Protein AF-A0AA50HU57-F1 (afdb_monomer)

Mean predicted aligned error: 13.04 Å

Radius of gyration: 16.57 Å; Cα contacts (8 Å, |Δi|>4): 62; chains: 1; bounding box: 44×21×51 Å

Solvent-accessible surface area (backbone atoms only — not comparable to full-atom values): 4452 Å² total; per-residue (Å²): 137,81,84,85,73,82,67,69,57,72,42,79,40,78,41,40,38,73,67,37,48,51,52,45,52,56,41,41,75,73,63,35,46,65,46,79,44,57,92,58,98,63,80,42,83,62,75,68,98,71,74,103,54,78,73,61,71,88,64,60,82,75,88,82,67,131

Foldseek 3Di:
DDDDPPPQAEEEFEALEPVRVVVQVVSVVVRHNYDYDYPDPDGYFDDDPDDDDGPPPVDDPDPPPD

Sequence (66 aa):
MVPSNAESQSVVVIGAGIGGLTTAALLAQQGYQVKVYEQAAMVGVVHPPFGDGVLFSMWGPPRWRA

Nearest PDB structures (foldseek):
  4fwj-assembly1_A  TM=8.794E-01  e=2.238E-01  Homo sapiens
  3abu-assembly1_A  TM=7.491E-01  e=1.390E-01  Homo sapiens
  6nr5-assembly1_A  TM=7.371E-01  e=1.825E-01  Homo sapiens
  6kgq-assembly1_A  TM=7.281E-01  e=3.858E-01  Homo sapiens
  6pr0-assembly1_A  TM=7.251E-01  e=7.620E-01  Salmonella enterica subsp. enterica serovar Typhimurium

Structure (mmCIF, N/CA/C/O backbone):
data_AF-A0AA50HU57-F1
#
_entry.id   AF-A0AA50HU57-F1
#
loop_
_atom_site.group_PDB
_atom_site.id
_atom_site.type_symbol
_atom_site.label_atom_id
_atom_site.label_alt_id
_atom_site.label_comp_id
_atom_site.label_asym_id
_atom_site.label_entity_id
_atom_site.label_seq_id
_atom_site.pdbx_PDB_ins_code
_atom_site.Cartn_x
_atom_site.Cartn_y
_atom_site.Cartn_z
_atom_site.occupancy
_atom_site.B_iso_or_equiv
_atom_site.auth_seq_id
_atom_site.auth_comp_id
_atom_site.auth_asym_id
_atom_site.auth_atom_id
_atom_site.pdbx_PDB_model_num
ATOM 1 N N . MET A 1 1 ? -13.180 14.211 17.535 1.00 39.72 1 MET A N 1
ATOM 2 C CA . MET A 1 1 ? -14.362 13.331 17.412 1.00 39.72 1 MET A CA 1
ATOM 3 C C . MET A 1 1 ? -14.353 12.779 15.995 1.00 39.72 1 MET A C 1
ATOM 5 O O . MET A 1 1 ? -14.559 13.549 15.069 1.00 39.72 1 MET A O 1
ATOM 9 N N . VAL A 1 2 ? -13.973 11.512 15.815 1.00 54.97 2 VAL A N 1
ATOM 10 C CA . VAL A 1 2 ? -13.965 10.843 14.500 1.00 54.97 2 VAL A CA 1
ATOM 11 C C . VAL A 1 2 ? -15.344 10.195 14.311 1.00 54.97 2 VAL A C 1
ATOM 13 O O . VAL A 1 2 ? -15.830 9.591 15.269 1.00 54.97 2 VAL A O 1
ATOM 16 N N . PRO A 1 3 ? -16.015 10.363 13.157 1.00 51.81 3 PRO A N 1
ATOM 17 C CA . PRO A 1 3 ? -17.366 9.849 12.950 1.00 51.81 3 PRO A CA 1
ATOM 18 C C . PRO A 1 3 ? -17.409 8.313 12.993 1.00 51.81 3 PRO A C 1
ATOM 20 O O . PRO A 1 3 ? -16.534 7.631 12.469 1.00 51.81 3 PRO A O 1
ATOM 23 N N . SER A 1 4 ? -18.455 7.782 13.626 1.00 54.91 4 SER A N 1
ATOM 24 C CA . SER A 1 4 ? -18.660 6.378 14.006 1.00 54.91 4 SER A CA 1
ATOM 25 C C . SER A 1 4 ? -19.361 5.522 12.942 1.00 54.91 4 SER A C 1
ATOM 27 O O . SER A 1 4 ? -20.107 4.606 13.285 1.00 54.91 4 SER A O 1
ATOM 29 N N . ASN A 1 5 ? -19.141 5.789 11.652 1.00 51.66 5 ASN A N 1
ATOM 30 C CA . ASN A 1 5 ? -19.644 4.914 10.588 1.00 51.66 5 ASN A CA 1
ATOM 31 C C . ASN A 1 5 ? -18.600 3.828 10.286 1.00 51.66 5 ASN A C 1
ATOM 33 O O . ASN A 1 5 ? -17.842 3.920 9.324 1.00 51.66 5 ASN A O 1
ATOM 37 N N . ALA A 1 6 ? -18.515 2.853 11.192 1.00 50.84 6 ALA A N 1
ATOM 38 C CA . ALA A 1 6 ? -17.489 1.814 11.270 1.00 50.84 6 ALA A CA 1
ATOM 39 C C . ALA A 1 6 ? -17.656 0.681 10.238 1.00 50.84 6 ALA A C 1
ATOM 41 O O . ALA A 1 6 ? -17.488 -0.488 10.564 1.00 50.84 6 ALA A O 1
ATOM 42 N N . GLU A 1 7 ? -17.935 1.017 8.983 1.00 57.72 7 GLU A N 1
ATOM 43 C CA . GLU A 1 7 ? -17.512 0.153 7.885 1.00 57.72 7 GLU A CA 1
ATOM 44 C C . GLU A 1 7 ? -16.071 0.570 7.604 1.00 57.72 7 GLU A C 1
ATOM 46 O O . GLU A 1 7 ? -15.851 1.658 7.070 1.00 57.72 7 GLU A O 1
ATOM 51 N N . SER A 1 8 ? -15.079 -0.209 8.045 1.00 61.41 8 SER A N 1
ATOM 52 C CA . SER A 1 8 ? -13.667 0.060 7.751 1.00 61.41 8 SER A CA 1
ATOM 53 C C . SER A 1 8 ? -13.491 0.192 6.237 1.00 61.41 8 SER A C 1
ATOM 55 O O . SER A 1 8 ? -13.404 -0.808 5.523 1.00 61.41 8 SER A O 1
ATOM 57 N N . GLN A 1 9 ? -13.497 1.430 5.736 1.00 76.44 9 GLN A N 1
ATOM 58 C CA . GLN A 1 9 ? -13.469 1.712 4.307 1.00 76.44 9 GLN A CA 1
ATOM 59 C C . GLN A 1 9 ? -12.190 1.089 3.741 1.00 76.44 9 GLN A C 1
ATOM 61 O O . GLN A 1 9 ? -11.076 1.394 4.176 1.00 76.44 9 GLN A O 1
ATOM 66 N N . SER A 1 10 ? -12.367 0.145 2.822 1.00 88.31 10 SER A N 1
ATOM 67 C CA . SER A 1 10 ? -11.256 -0.549 2.183 1.00 88.31 10 SER A CA 1
ATOM 68 C C . SER A 1 10 ? -10.717 0.318 1.052 1.00 88.31 10 SER A C 1
ATOM 70 O O . SER A 1 10 ? -11.468 0.715 0.163 1.00 88.31 10 SER A O 1
ATOM 72 N N . VAL A 1 11 ? -9.419 0.609 1.080 1.00 91.88 11 VAL A N 1
ATOM 73 C CA . VAL A 1 11 ? -8.739 1.445 0.089 1.00 91.88 11 VAL A CA 1
ATOM 74 C C . VAL A 1 11 ? -7.760 0.603 -0.713 1.00 91.88 11 VAL A C 1
ATOM 76 O O . VAL A 1 11 ? -6.976 -0.168 -0.161 1.00 91.88 11 VAL A O 1
ATOM 79 N N . VAL A 1 12 ? -7.781 0.774 -2.032 1.00 94.25 12 VAL A N 1
ATOM 80 C CA . VAL A 1 12 ? -6.813 0.159 -2.939 1.00 94.25 12 VAL A CA 1
ATOM 81 C C . VAL A 1 12 ? -5.884 1.235 -3.487 1.00 94.25 12 VAL A C 1
ATOM 83 O O . VAL A 1 12 ? -6.346 2.238 -4.024 1.00 94.25 12 VAL A O 1
ATOM 86 N N . VAL A 1 13 ? -4.576 1.014 -3.371 1.00 93.31 13 VAL A N 1
ATOM 87 C CA . VAL A 1 13 ? -3.532 1.871 -3.943 1.00 93.31 13 VAL A CA 1
ATOM 88 C C . VAL A 1 13 ? -2.864 1.123 -5.092 1.00 93.31 13 VAL A C 1
ATOM 90 O O . VAL A 1 13 ? -2.432 -0.015 -4.922 1.00 93.31 13 VAL A O 1
ATOM 93 N N . ILE A 1 14 ? -2.781 1.752 -6.264 1.00 93.62 14 ILE A N 1
ATOM 94 C CA . ILE A 1 14 ? -2.128 1.190 -7.452 1.00 93.62 14 ILE A CA 1
ATOM 95 C C . ILE A 1 14 ? -0.807 1.933 -7.669 1.00 93.62 14 ILE A C 1
ATOM 97 O O . ILE A 1 14 ? -0.801 3.155 -7.812 1.00 93.62 14 ILE A O 1
ATOM 101 N N . GLY A 1 15 ? 0.293 1.186 -7.698 1.00 89.06 15 GLY A N 1
ATOM 102 C CA . GLY A 1 15 ? 1.661 1.687 -7.748 1.00 89.06 15 GLY A CA 1
ATOM 103 C C . GLY A 1 15 ? 2.298 1.742 -6.358 1.00 89.06 15 GLY A C 1
ATOM 104 O O . GLY A 1 15 ? 1.858 2.496 -5.494 1.00 89.06 15 GLY A O 1
ATOM 105 N N . ALA A 1 16 ? 3.373 0.985 -6.146 1.00 88.75 16 ALA A N 1
ATOM 106 C CA . ALA A 1 16 ? 4.171 0.954 -4.921 1.00 88.75 16 ALA A CA 1
ATOM 107 C C . ALA A 1 16 ? 5.495 1.728 -5.072 1.00 88.75 16 ALA A C 1
ATOM 109 O O . ALA A 1 16 ? 6.523 1.374 -4.494 1.00 88.75 16 ALA A O 1
ATOM 110 N N . GLY A 1 17 ? 5.465 2.816 -5.846 1.00 87.06 17 GLY A N 1
ATOM 111 C CA . GLY A 1 17 ? 6.487 3.860 -5.795 1.00 87.06 17 GLY A CA 1
ATOM 112 C C . GLY A 1 17 ? 6.398 4.681 -4.501 1.00 87.06 17 GLY A C 1
ATOM 113 O O . GLY A 1 17 ? 5.519 4.463 -3.665 1.00 87.06 17 GLY A O 1
ATOM 114 N N . ILE A 1 18 ? 7.280 5.675 -4.345 1.00 90.88 18 ILE A N 1
ATOM 115 C CA . ILE A 1 18 ? 7.360 6.476 -3.110 1.00 90.88 18 ILE A CA 1
ATOM 116 C C . ILE A 1 18 ? 6.025 7.141 -2.743 1.00 90.88 18 ILE A C 1
ATOM 118 O O . ILE A 1 18 ? 5.587 7.033 -1.605 1.00 90.88 18 ILE A O 1
ATOM 122 N N . GLY A 1 19 ? 5.324 7.732 -3.717 1.00 91.62 19 GLY A N 1
ATOM 123 C CA . GLY A 1 19 ? 4.017 8.350 -3.483 1.00 91.62 19 GLY A CA 1
ATOM 124 C C . GLY A 1 19 ? 2.956 7.343 -3.034 1.00 91.62 19 GLY A C 1
ATOM 125 O O . GLY A 1 19 ? 2.274 7.579 -2.043 1.00 91.62 19 GLY A O 1
ATOM 126 N N . GLY A 1 20 ? 2.860 6.193 -3.707 1.00 92.38 20 GLY A N 1
ATOM 127 C CA . GLY A 1 20 ? 1.861 5.172 -3.388 1.00 92.38 20 GLY A CA 1
ATOM 128 C C . GLY A 1 20 ? 2.068 4.536 -2.014 1.00 92.38 20 GLY A C 1
ATOM 129 O O . GLY A 1 20 ? 1.112 4.392 -1.252 1.00 92.38 20 GLY A O 1
ATOM 130 N N . LEU A 1 21 ? 3.317 4.241 -1.638 1.00 93.25 21 LEU A N 1
ATOM 131 C CA . LEU A 1 21 ? 3.631 3.735 -0.298 1.00 93.25 21 LEU A CA 1
ATOM 132 C C . LEU A 1 21 ? 3.368 4.777 0.793 1.00 93.25 21 LEU A C 1
ATOM 134 O O . LEU A 1 21 ? 2.822 4.429 1.840 1.00 93.25 21 LEU A O 1
ATOM 138 N N . THR A 1 22 ? 3.697 6.050 0.555 1.00 94.88 22 THR A N 1
ATOM 139 C CA . THR A 1 22 ? 3.382 7.128 1.503 1.00 94.88 22 THR A CA 1
ATOM 140 C C . THR A 1 22 ? 1.874 7.279 1.687 1.00 94.88 22 THR A C 1
ATOM 142 O O . THR A 1 22 ? 1.404 7.343 2.824 1.00 94.88 22 THR A O 1
ATOM 145 N N . THR A 1 23 ? 1.098 7.273 0.601 1.00 94.44 23 THR A N 1
ATOM 146 C CA . THR A 1 23 ? -0.369 7.312 0.666 1.00 94.44 23 THR A CA 1
ATOM 147 C C . THR A 1 23 ? -0.920 6.118 1.442 1.00 94.44 23 THR A C 1
ATOM 149 O O . THR A 1 23 ? -1.744 6.303 2.337 1.00 94.44 23 THR A O 1
ATOM 152 N N . ALA A 1 24 ? -0.431 4.908 1.162 1.00 94.19 24 ALA A N 1
ATOM 153 C CA . ALA A 1 24 ? -0.863 3.706 1.864 1.00 94.19 24 ALA A CA 1
ATOM 154 C C . ALA A 1 24 ? -0.554 3.762 3.368 1.00 94.19 24 ALA A C 1
ATOM 156 O O . ALA A 1 24 ? -1.408 3.417 4.182 1.00 94.19 24 ALA A O 1
ATOM 157 N N . ALA A 1 25 ? 0.633 4.246 3.741 1.00 93.06 25 ALA A N 1
ATOM 158 C CA . ALA A 1 25 ? 1.039 4.383 5.136 1.00 93.06 25 ALA A CA 1
ATOM 159 C C . ALA A 1 25 ? 0.170 5.395 5.897 1.00 93.06 25 ALA A C 1
ATOM 161 O O . ALA A 1 25 ? -0.270 5.105 7.010 1.00 93.06 25 ALA A O 1
ATOM 162 N N . LEU A 1 26 ? -0.117 6.556 5.300 1.00 94.69 26 LEU A N 1
ATOM 163 C CA . LEU A 1 26 ? -0.968 7.577 5.921 1.00 94.69 26 LEU A CA 1
ATOM 164 C C . LEU A 1 26 ? -2.405 7.079 6.111 1.00 94.69 26 LEU A C 1
ATOM 166 O O . LEU A 1 26 ? -2.990 7.276 7.173 1.00 94.69 26 LEU A O 1
ATOM 170 N N . LEU A 1 27 ? -2.956 6.386 5.115 1.00 91.62 27 LEU A N 1
ATOM 171 C CA . LEU A 1 27 ? -4.296 5.807 5.203 1.00 91.62 27 LEU A CA 1
ATOM 172 C C . LEU A 1 27 ? -4.362 4.676 6.239 1.00 91.62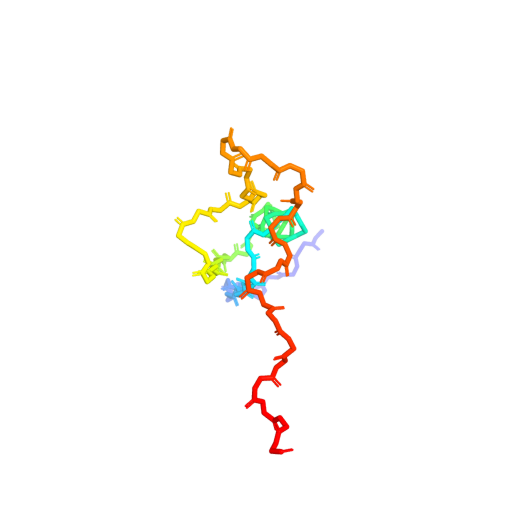 27 LEU A C 1
ATOM 174 O O . LEU A 1 27 ? -5.304 4.616 7.027 1.00 91.62 27 LEU A O 1
ATOM 178 N N . ALA A 1 28 ? -3.342 3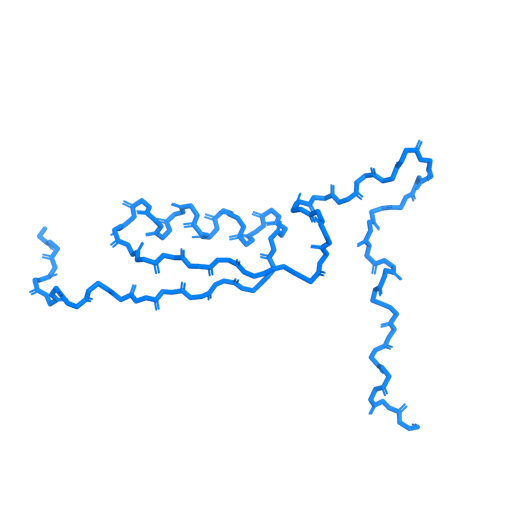.821 6.312 1.00 89.62 28 ALA A N 1
ATOM 179 C CA . ALA A 1 28 ? -3.271 2.787 7.341 1.00 89.62 28 ALA A CA 1
ATOM 180 C C . ALA A 1 28 ? -3.208 3.396 8.756 1.00 89.62 28 ALA A C 1
ATOM 182 O O . ALA A 1 28 ? -3.905 2.930 9.656 1.00 89.62 28 ALA A O 1
ATOM 183 N N . GLN A 1 29 ? -2.444 4.480 8.950 1.00 91.12 29 GLN A N 1
ATOM 184 C CA . GLN A 1 29 ? -2.392 5.214 10.226 1.00 91.12 29 GLN A CA 1
ATOM 185 C C . GLN A 1 29 ? -3.737 5.841 10.613 1.00 91.12 29 GLN A C 1
ATOM 187 O O . GLN A 1 29 ? -4.038 5.977 11.796 1.00 91.12 29 GLN A O 1
ATOM 192 N N . GLN A 1 30 ? -4.558 6.203 9.628 1.00 89.81 30 GLN A N 1
ATOM 193 C CA . GLN A 1 30 ? -5.908 6.725 9.842 1.00 89.81 30 GLN A CA 1
ATOM 194 C C . GLN A 1 30 ? -6.956 5.629 10.113 1.00 89.81 30 GLN A C 1
ATOM 196 O O . GLN A 1 30 ? -8.121 5.951 10.338 1.00 89.81 30 GLN A O 1
ATOM 201 N N . GLY A 1 31 ? -6.560 4.350 10.125 1.00 87.38 31 GLY A N 1
ATOM 202 C CA . GLY A 1 31 ? -7.442 3.221 10.435 1.00 87.38 31 GLY A CA 1
ATOM 203 C C . GLY A 1 31 ? -8.168 2.624 9.227 1.00 87.38 31 GLY A C 1
ATOM 204 O O . GLY A 1 31 ? -9.091 1.829 9.407 1.00 87.38 31 GLY A O 1
ATOM 205 N N . TYR A 1 32 ? -7.766 2.976 8.003 1.00 89.12 32 TYR A N 1
ATOM 206 C CA . TYR A 1 32 ? -8.301 2.361 6.787 1.00 89.12 32 TYR A CA 1
ATOM 207 C C . TYR A 1 32 ? -7.660 0.993 6.524 1.00 89.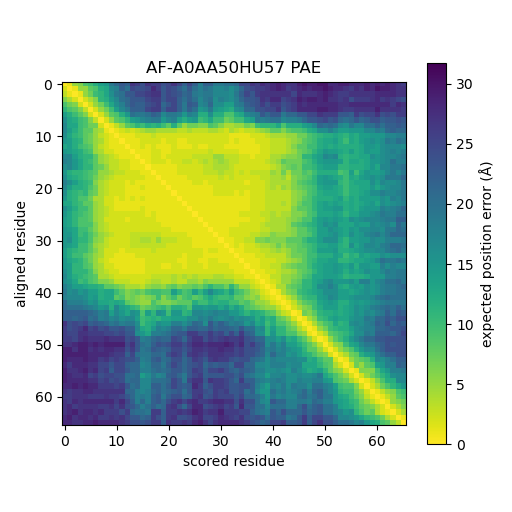12 32 TYR A C 1
ATOM 209 O O . TYR A 1 32 ? -6.469 0.789 6.770 1.00 89.12 32 TYR A O 1
ATOM 217 N N . GLN A 1 33 ? -8.429 0.059 5.954 1.00 90.75 33 GLN A N 1
ATOM 218 C CA . GLN A 1 33 ? -7.864 -1.187 5.431 1.00 90.75 33 GLN A CA 1
ATOM 219 C C . GLN A 1 33 ? -7.288 -0.936 4.040 1.00 90.75 33 GLN A C 1
ATOM 221 O O . GLN A 1 33 ? -8.038 -0.753 3.086 1.00 90.75 33 GLN A O 1
ATOM 226 N N . VAL A 1 34 ? -5.962 -0.921 3.916 1.00 93.00 34 VAL A N 1
ATOM 227 C CA . VAL A 1 34 ? -5.286 -0.572 2.660 1.00 93.00 34 VAL A CA 1
ATOM 228 C C . VAL A 1 34 ? -4.686 -1.803 1.987 1.00 93.00 34 VAL A C 1
ATOM 230 O O . VAL A 1 34 ? -3.980 -2.584 2.625 1.00 93.00 34 VAL A O 1
ATOM 233 N N . LYS A 1 35 ? -4.905 -1.949 0.677 1.00 94.19 35 LYS A N 1
ATOM 234 C CA . LYS A 1 35 ? -4.222 -2.932 -0.172 1.00 94.19 35 LYS A CA 1
ATOM 235 C C . LYS A 1 35 ? -3.460 -2.223 -1.289 1.00 94.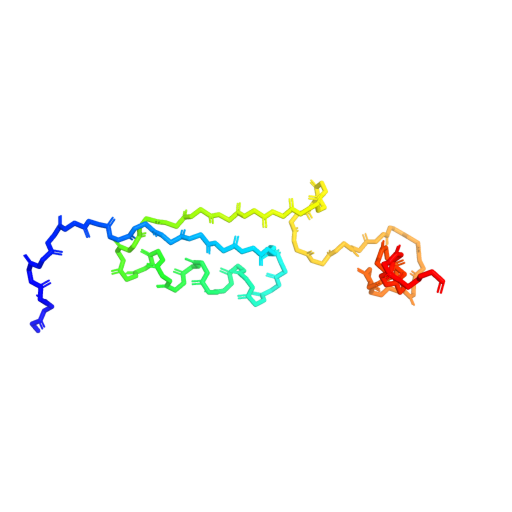19 35 LYS A C 1
ATOM 237 O O . LYS A 1 35 ? -4.041 -1.427 -2.018 1.00 94.19 35 LYS A O 1
ATOM 242 N N . VAL A 1 36 ? -2.171 -2.519 -1.427 1.00 92.12 36 VAL A N 1
ATOM 243 C CA . VAL A 1 36 ? -1.309 -1.938 -2.466 1.00 92.12 36 VAL A CA 1
ATOM 244 C C . VAL A 1 36 ? -1.061 -2.975 -3.558 1.00 92.12 36 VAL A C 1
ATOM 246 O O . VAL A 1 36 ? -0.720 -4.115 -3.249 1.00 92.12 36 VAL A O 1
ATOM 249 N N . TYR A 1 37 ? -1.218 -2.581 -4.819 1.00 91.88 37 TYR A N 1
ATOM 250 C CA . TYR A 1 37 ? -0.868 -3.387 -5.987 1.00 91.88 37 TYR A CA 1
ATOM 251 C C . TYR A 1 37 ? 0.244 -2.704 -6.771 1.00 91.88 37 TYR A C 1
ATOM 253 O O . TYR A 1 37 ? 0.165 -1.512 -7.051 1.00 91.88 37 TYR A O 1
ATOM 261 N N . GLU A 1 38 ? 1.2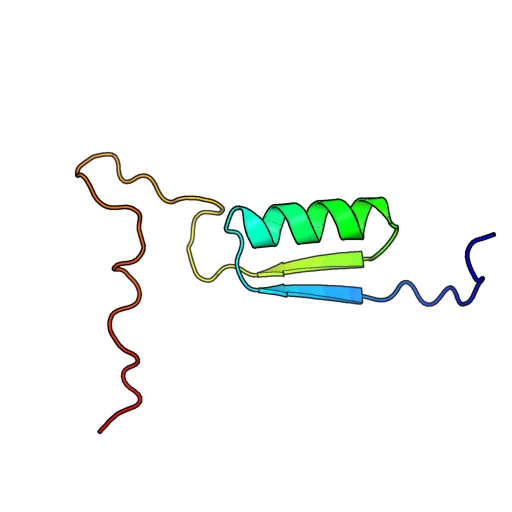55 -3.469 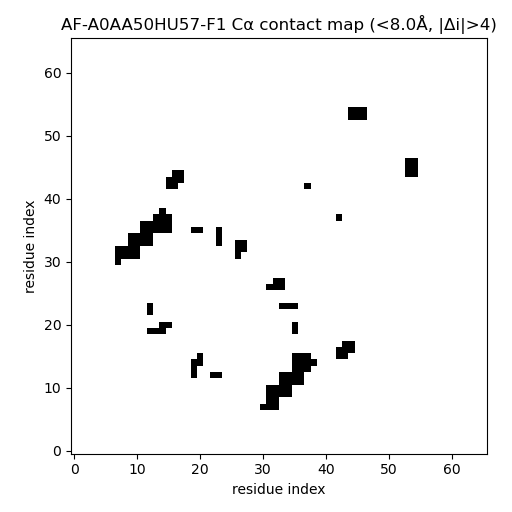-7.160 1.00 88.44 38 GLU A N 1
ATOM 262 C CA . GLU A 1 38 ? 2.358 -3.024 -8.006 1.00 88.44 38 GLU A CA 1
ATOM 263 C C . GLU A 1 38 ? 2.507 -4.009 -9.163 1.00 88.44 38 GLU A C 1
ATOM 265 O O . GLU A 1 38 ? 2.332 -5.216 -8.984 1.00 88.44 38 GLU A O 1
ATOM 270 N N . GLN A 1 39 ? 2.772 -3.485 -10.358 1.00 85.00 39 GLN A N 1
ATOM 271 C CA . GLN A 1 39 ? 3.008 -4.298 -11.546 1.00 85.00 39 GLN A CA 1
ATOM 272 C C . GLN A 1 39 ? 4.419 -4.903 -11.515 1.00 85.00 39 GLN A C 1
ATOM 274 O O . GLN A 1 39 ? 4.625 -6.024 -11.983 1.00 85.00 39 GLN A O 1
ATOM 279 N N . ALA A 1 40 ? 5.397 -4.160 -10.994 1.00 79.12 40 ALA A N 1
ATOM 280 C CA . ALA A 1 40 ? 6.767 -4.619 -10.845 1.00 79.12 40 ALA A CA 1
ATOM 281 C C . ALA A 1 40 ? 6.888 -5.725 -9.782 1.00 79.12 40 ALA A C 1
ATOM 283 O O . ALA A 1 40 ? 6.215 -5.725 -8.755 1.00 79.12 40 ALA A O 1
ATOM 284 N N . ALA A 1 41 ? 7.821 -6.656 -10.003 1.00 73.12 41 ALA A N 1
ATOM 285 C CA . ALA A 1 41 ? 8.137 -7.703 -9.028 1.00 73.12 41 ALA A CA 1
ATOM 286 C C . ALA A 1 41 ? 8.785 -7.152 -7.741 1.00 73.12 41 ALA A C 1
ATOM 288 O O . ALA A 1 41 ? 8.859 -7.854 -6.735 1.00 73.12 41 ALA A O 1
ATOM 289 N N . MET A 1 42 ? 9.276 -5.909 -7.779 1.00 71.44 42 MET A N 1
ATOM 290 C CA . MET A 1 42 ? 9.915 -5.222 -6.662 1.00 71.44 42 MET A CA 1
ATOM 291 C C . MET A 1 42 ? 9.166 -3.928 -6.355 1.00 71.44 42 MET A C 1
ATOM 293 O O . MET A 1 42 ? 8.829 -3.165 -7.255 1.00 71.44 42 MET A O 1
ATOM 297 N N . VAL A 1 43 ? 8.934 -3.688 -5.068 1.00 67.88 43 VAL A N 1
ATOM 298 C CA . VAL A 1 43 ? 8.312 -2.470 -4.542 1.00 67.88 43 VAL A CA 1
ATOM 299 C C . VAL A 1 43 ? 9.372 -1.370 -4.394 1.00 67.88 43 VAL A C 1
ATOM 301 O O . VAL A 1 43 ? 10.489 -1.646 -3.956 1.00 67.88 43 VAL A O 1
ATOM 304 N N . GLY A 1 44 ? 9.024 -0.121 -4.713 1.00 66.38 44 GLY A N 1
ATOM 305 C CA . GLY A 1 44 ? 9.914 1.040 -4.618 1.00 66.38 44 GLY A CA 1
ATOM 306 C C . GLY A 1 44 ? 10.578 1.434 -5.942 1.00 66.38 44 GLY A C 1
ATOM 307 O O . GLY A 1 44 ? 10.116 1.093 -7.027 1.00 66.38 44 GLY A O 1
ATOM 308 N N . VAL A 1 45 ? 11.662 2.212 -5.857 1.00 53.91 45 VAL A N 1
ATOM 309 C CA . VAL A 1 45 ? 12.498 2.521 -7.026 1.00 53.91 45 VAL A CA 1
ATOM 310 C C . VAL A 1 45 ? 13.309 1.274 -7.352 1.00 53.91 45 VAL A C 1
ATOM 312 O O . VAL A 1 45 ? 14.152 0.861 -6.558 1.00 53.91 45 VAL A O 1
ATO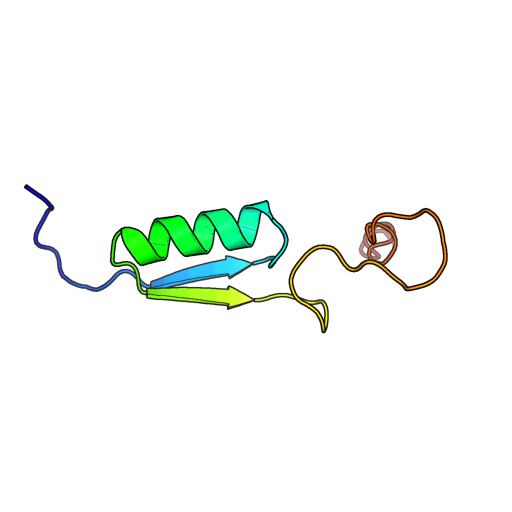M 315 N N . VAL A 1 46 ? 13.081 0.679 -8.521 1.00 56.50 46 VAL A N 1
ATOM 316 C CA . VAL A 1 46 ? 13.974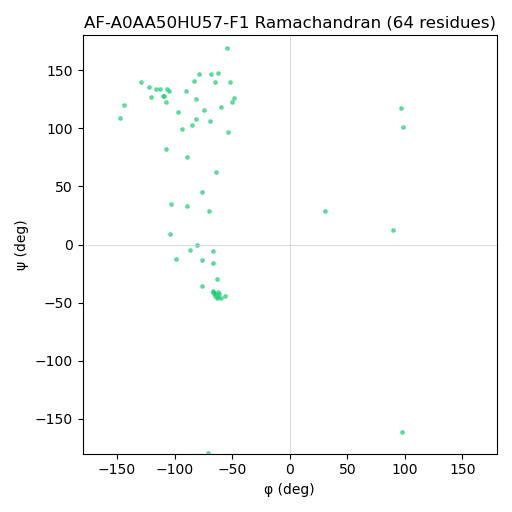 -0.365 -9.025 1.00 56.50 46 VAL A CA 1
ATOM 317 C C . VAL A 1 46 ? 15.293 0.304 -9.381 1.00 56.50 46 VAL A C 1
ATOM 319 O O . VAL A 1 46 ? 15.384 1.044 -10.358 1.00 56.50 46 VAL A O 1
ATOM 322 N N . HIS A 1 47 ? 16.304 0.070 -8.552 1.00 48.38 47 HIS A N 1
ATOM 323 C CA . HIS A 1 47 ? 17.685 0.393 -8.867 1.00 48.38 47 HIS A CA 1
ATOM 324 C C . HIS A 1 47 ? 18.306 -0.869 -9.481 1.00 48.38 47 HIS A C 1
ATOM 326 O O . HIS A 1 47 ? 18.623 -1.805 -8.742 1.00 48.38 47 HIS A O 1
ATOM 332 N N . PRO A 1 48 ? 18.431 -0.980 -10.815 1.00 49.62 48 PRO A N 1
ATOM 333 C CA . PRO A 1 48 ? 19.223 -2.055 -11.391 1.00 49.62 48 PRO A CA 1
ATOM 334 C C . PRO A 1 48 ? 20.690 -1.903 -10.936 1.00 49.62 48 PRO A C 1
ATOM 336 O O . PRO A 1 48 ? 21.161 -0.778 -10.747 1.00 49.62 48 PRO A O 1
ATOM 339 N N . PRO A 1 49 ? 21.441 -3.007 -10.758 1.00 50.75 49 PRO A N 1
ATOM 340 C CA . PRO A 1 49 ? 22.846 -2.959 -10.341 1.00 50.75 49 PRO A CA 1
ATOM 341 C C . PRO A 1 49 ? 23.789 -2.324 -11.381 1.00 50.75 49 PRO A C 1
ATOM 343 O O . PRO A 1 49 ? 24.961 -2.125 -11.084 1.00 50.75 49 PRO A O 1
ATOM 346 N N . PHE A 1 50 ? 23.300 -1.978 -12.578 1.00 52.41 50 PHE A N 1
ATOM 347 C CA . PHE A 1 50 ? 24.082 -1.337 -13.634 1.00 52.41 50 PHE A CA 1
ATOM 348 C C . PHE A 1 50 ? 23.227 -0.322 -14.418 1.00 52.41 50 PHE A C 1
ATOM 350 O O . PHE A 1 50 ? 22.246 -0.714 -15.046 1.00 52.41 50 PHE A O 1
ATOM 357 N N . GLY A 1 51 ? 23.639 0.954 -14.419 1.00 43.81 51 GLY A N 1
ATOM 358 C CA . GLY A 1 51 ? 23.258 1.964 -15.421 1.00 43.81 51 GLY A CA 1
ATOM 359 C C . GLY A 1 51 ? 22.120 2.926 -15.049 1.00 43.81 51 GLY A C 1
ATOM 360 O O . GLY A 1 51 ? 20.950 2.578 -15.141 1.00 43.81 51 GLY A O 1
ATOM 361 N N . ASP A 1 52 ? 22.491 4.144 -14.650 1.00 49.75 52 ASP A N 1
ATOM 362 C CA . ASP A 1 52 ? 22.041 5.495 -15.059 1.00 49.75 52 ASP A CA 1
ATOM 363 C C . ASP A 1 52 ? 20.591 5.738 -15.543 1.00 49.75 52 ASP A C 1
ATOM 365 O O . ASP A 1 52 ? 20.333 6.655 -16.324 1.00 49.75 52 ASP A O 1
ATOM 369 N N . GLY A 1 53 ? 19.613 4.969 -15.083 1.00 42.44 53 GLY A N 1
ATOM 370 C CA . GLY A 1 53 ? 18.221 5.151 -15.471 1.00 42.44 53 GLY A CA 1
ATOM 371 C C . GLY A 1 53 ? 17.294 4.774 -14.338 1.00 42.44 53 GLY A C 1
ATOM 372 O O . GLY A 1 53 ? 17.116 3.598 -14.035 1.00 42.44 53 GLY A O 1
ATOM 373 N N . VAL A 1 54 ? 16.651 5.777 -13.735 1.00 49.50 54 VAL A N 1
ATOM 374 C CA . VAL A 1 54 ? 15.414 5.561 -12.979 1.00 49.50 54 VAL A CA 1
ATOM 375 C C . VAL A 1 54 ? 14.504 4.716 -13.870 1.00 49.50 54 VAL A C 1
ATOM 377 O O . VAL A 1 54 ? 14.307 5.070 -15.033 1.00 49.50 54 VAL A O 1
ATOM 380 N N . LEU A 1 55 ? 14.013 3.588 -13.349 1.00 48.97 55 LEU A N 1
ATOM 381 C CA . LEU A 1 55 ? 13.189 2.589 -14.035 1.00 48.97 55 LEU A CA 1
ATOM 382 C C . LEU A 1 55 ? 11.816 3.159 -14.465 1.00 48.97 55 LEU A C 1
ATOM 384 O O . LEU A 1 55 ? 10.766 2.724 -14.011 1.00 48.97 55 LEU A O 1
ATOM 388 N N . PHE A 1 56 ? 11.825 4.165 -15.334 1.00 45.12 56 PHE A N 1
ATOM 389 C CA . PHE A 1 56 ? 10.672 4.756 -16.007 1.00 45.12 56 PHE A CA 1
ATOM 390 C C . PHE A 1 56 ? 10.521 4.186 -17.431 1.00 45.12 56 PHE A C 1
ATOM 392 O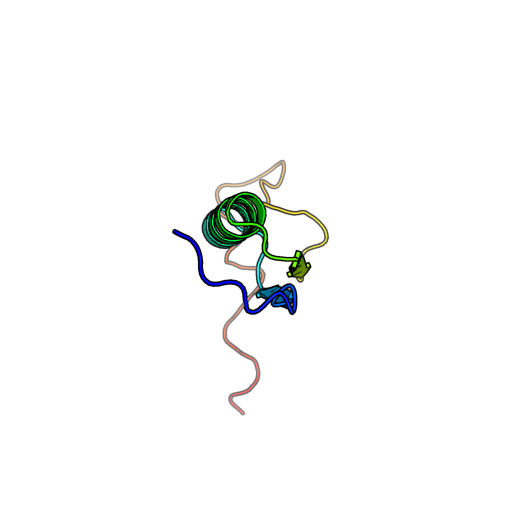 O . PHE A 1 56 ? 9.486 4.341 -18.066 1.00 45.12 56 PHE A O 1
ATOM 399 N N . SER A 1 57 ? 11.536 3.472 -17.933 1.00 44.97 57 SER A N 1
ATOM 400 C CA . SER A 1 57 ? 11.605 2.955 -19.306 1.00 44.97 57 SER A CA 1
ATOM 401 C C . SER A 1 57 ? 10.942 1.590 -19.525 1.00 44.97 57 SER A C 1
ATOM 403 O O . SER A 1 57 ? 10.846 1.147 -20.668 1.00 44.97 57 SER A O 1
ATOM 405 N N . MET A 1 58 ? 10.442 0.921 -18.476 1.00 42.91 58 MET A N 1
ATOM 406 C CA . MET A 1 58 ? 9.689 -0.335 -18.637 1.00 42.91 58 MET A CA 1
ATOM 407 C C . MET A 1 58 ? 8.246 -0.099 -19.131 1.00 42.91 58 MET A C 1
ATOM 409 O O . MET A 1 58 ? 7.596 -1.020 -19.621 1.00 42.91 58 MET A O 1
ATOM 413 N N . TRP A 1 59 ? 7.775 1.152 -19.080 1.00 46.03 59 TRP A N 1
ATOM 414 C CA . TRP A 1 59 ? 6.579 1.634 -19.766 1.00 46.03 59 TRP A CA 1
ATOM 415 C C . TRP A 1 59 ? 7.009 2.530 -20.937 1.00 46.03 59 TRP A C 1
ATOM 417 O O . TRP A 1 59 ? 7.040 3.756 -20.849 1.00 46.03 59 TRP A O 1
ATOM 427 N N . GLY A 1 60 ? 7.355 1.906 -22.066 1.00 47.72 60 GLY A N 1
ATOM 428 C CA . GLY A 1 60 ? 7.316 2.597 -23.358 1.00 47.72 60 GLY A CA 1
ATOM 429 C C . GLY A 1 60 ? 5.922 3.199 -23.617 1.00 47.72 60 GLY A C 1
ATOM 430 O O . GLY A 1 60 ? 4.974 2.895 -22.884 1.00 47.72 60 GLY A O 1
ATOM 431 N N . PRO A 1 61 ? 5.760 4.054 -24.645 1.00 47.00 61 PRO A N 1
ATOM 432 C CA . PRO A 1 61 ? 4.478 4.690 -24.918 1.00 47.00 61 PRO A CA 1
ATOM 433 C C . PRO A 1 61 ? 3.369 3.631 -25.008 1.00 47.00 61 PRO A C 1
ATOM 435 O O . PRO A 1 61 ? 3.602 2.549 -25.558 1.00 47.00 61 PRO A O 1
ATOM 438 N N . PRO A 1 62 ? 2.174 3.911 -24.463 1.00 48.91 62 PRO A N 1
ATOM 439 C CA . PRO A 1 62 ? 1.083 2.954 -24.455 1.00 48.91 62 PRO A CA 1
ATOM 440 C C . PRO A 1 62 ? 0.843 2.367 -25.850 1.00 48.91 62 PRO A C 1
ATOM 442 O O . PRO A 1 62 ? 0.535 3.099 -26.791 1.00 48.91 62 PRO A O 1
ATOM 445 N N . ARG A 1 63 ? 0.919 1.036 -25.980 1.00 57.00 63 ARG A N 1
ATOM 446 C CA . ARG A 1 63 ? 0.597 0.295 -27.218 1.00 57.00 63 ARG A CA 1
ATOM 447 C C . ARG A 1 63 ? -0.909 0.284 -27.553 1.00 57.00 63 ARG A C 1
ATOM 449 O O . ARG A 1 63 ? -1.385 -0.662 -28.167 1.00 57.00 63 ARG A O 1
ATOM 456 N N . TRP A 1 64 ? -1.665 1.312 -27.159 1.00 60.34 64 TRP A N 1
ATOM 457 C CA . TRP A 1 64 ? -3.066 1.502 -27.561 1.00 60.34 64 TRP A CA 1
ATOM 458 C C . TRP A 1 64 ? -3.266 2.588 -28.627 1.00 60.34 64 TRP A C 1
ATOM 460 O O . TRP A 1 64 ? -4.403 2.901 -28.967 1.00 60.34 64 TRP A O 1
ATOM 470 N N . ARG A 1 65 ? -2.193 3.118 -29.226 1.00 38.75 65 ARG A N 1
ATOM 471 C CA . ARG A 1 65 ? -2.291 3.762 -30.542 1.00 38.75 65 ARG A CA 1
ATOM 472 C C . ARG A 1 65 ? -1.888 2.762 -31.626 1.00 38.75 65 ARG A C 1
ATOM 474 O O . ARG A 1 65 ? -0.750 2.297 -31.632 1.00 38.75 65 ARG A O 1
ATOM 481 N N . ALA A 1 66 ? -2.877 2.405 -32.447 1.00 42.53 66 ALA A N 1
ATOM 482 C CA . ALA A 1 66 ? -2.698 1.813 -33.768 1.00 42.53 66 ALA A CA 1
ATOM 483 C C . ALA A 1 66 ? -1.851 2.723 -34.669 1.00 42.53 66 ALA A C 1
ATOM 485 O O . ALA A 1 66 ? -1.846 3.953 -34.414 1.00 42.53 66 ALA A O 1
#

pLDDT: mean 70.67, std 20.35, range [38.75, 94.88]

Secondary structure (DSSP, 8-state):
------S--EEEEE--SHHHHHHHHHHHHTT-EEEEE-SSSSSS----SSSS--S-TTSPSPTT--